Protein AF-A0A645J856-F1 (afdb_monomer)

Secondary structure (DSSP, 8-state):
--------------THHHHHHHHHHHHHHHHHHHHHHHHHHHHHHHHHHHHHHS-SSHHHHHHHHHHHHHHHHHHHHHHHHT-------

Radius of gyration: 25.19 Å; Cα contacts (8 Å, |Δi|>4): 27; chains: 1; bounding box: 71×43×54 Å

Foldseek 3Di:
DDDDDDPPPPPPPPPVVVVCVVVVVLVVCLVVLVVLLVVLVVVLVVLVVVLVVDDPDVSNVVSVVVNVVSVVVNVVSVCSNPPDDDDDD

Solvent-accessible surface area (backbone atoms only — not comparable to full-atom values): 5434 Å² total; per-residue (Å²): 140,83,92,79,90,77,87,77,82,74,72,77,76,64,72,62,62,62,50,51,50,52,50,50,52,56,57,64,43,44,64,57,42,52,53,49,45,52,49,44,53,49,52,45,51,55,49,53,59,51,43,69,77,41,66,102,47,72,69,32,52,52,47,51,53,51,47,53,54,46,51,52,53,42,53,53,43,51,47,63,75,65,55,76,85,80,79,86,130

Organism: NCBI:txid1076179

Nearest PDB structures (foldseek):
  4afl-assembly2_F  TM=8.122E-01  e=5.577E-01  Homo sapiens
  8ibh-assembly1_A-2  TM=8.971E-01  e=1.323E+00  Homo sapiens
  3a8p-assembly1_A  TM=9.451E-01  e=1.694E+00  Mus musculus
  1sg2-assembly1_A  TM=7.545E-01  e=7.594E-01  Escherichia coli
  2rkh-assembly1_A-2  TM=6.635E-01  e=2.776E+00  Paramagnetospirillum magnetotacticum MS-1

Structure (mmCIF, N/CA/C/O backbone):
data_AF-A0A645J856-F1
#
_entry.id   AF-A0A645J856-F1
#
loop_
_atom_site.group_PDB
_atom_site.id
_atom_site.type_symbol
_atom_site.label_atom_id
_atom_site.label_alt_id
_atom_site.label_comp_id
_atom_site.label_asym_id
_atom_site.label_entity_id
_atom_site.label_seq_id
_atom_site.pdbx_PDB_ins_code
_atom_site.Cartn_x
_atom_site.Cartn_y
_atom_site.Cartn_z
_atom_site.occupancy
_atom_site.B_iso_or_equiv
_atom_site.auth_seq_id
_atom_site.auth_comp_id
_atom_site.auth_asym_id
_atom_site.auth_atom_id
_atom_site.pdbx_PDB_model_num
ATOM 1 N N . MET A 1 1 ? 54.059 -38.791 -34.504 1.00 39.00 1 MET A N 1
ATOM 2 C CA . MET A 1 1 ? 53.894 -37.543 -33.722 1.00 39.00 1 MET A CA 1
ATOM 3 C C . MET A 1 1 ? 53.742 -36.409 -34.726 1.00 39.00 1 MET A C 1
ATOM 5 O O . MET A 1 1 ? 54.573 -36.349 -35.612 1.00 39.00 1 MET A O 1
ATOM 9 N N . GLY A 1 2 ? 52.731 -35.550 -34.743 1.00 40.81 2 GLY A N 1
ATOM 10 C CA . GLY A 1 2 ? 51.510 -35.435 -33.955 1.00 40.81 2 GLY A CA 1
ATOM 11 C C . GLY A 1 2 ? 50.510 -34.588 -34.757 1.00 40.81 2 GLY A C 1
ATOM 12 O O . GLY A 1 2 ? 50.907 -33.684 -35.488 1.00 40.81 2 GLY A O 1
ATOM 13 N N . LEU A 1 3 ? 49.229 -34.938 -34.654 1.00 46.88 3 LEU A N 1
ATOM 14 C CA . LEU A 1 3 ? 48.100 -34.129 -35.109 1.00 46.88 3 LEU A CA 1
ATOM 15 C C . LEU A 1 3 ? 47.777 -33.119 -34.005 1.00 46.88 3 LEU A C 1
ATOM 17 O O . LEU A 1 3 ? 47.601 -33.529 -32.860 1.00 46.88 3 LEU A O 1
ATOM 21 N N . ALA A 1 4 ? 47.652 -31.840 -34.344 1.00 44.16 4 ALA A N 1
ATOM 22 C CA . ALA A 1 4 ? 46.948 -30.871 -33.508 1.00 44.16 4 ALA A CA 1
ATOM 23 C C . ALA A 1 4 ? 46.371 -29.759 -34.393 1.00 44.16 4 ALA A C 1
ATOM 25 O O . ALA A 1 4 ? 46.981 -28.719 -34.625 1.00 44.16 4 ALA A O 1
ATOM 26 N N . SER A 1 5 ? 45.183 -30.051 -34.918 1.00 51.69 5 SER A N 1
ATOM 27 C CA . SER A 1 5 ? 44.165 -29.061 -35.257 1.00 51.69 5 SER A CA 1
ATOM 28 C C . SER A 1 5 ? 43.680 -28.415 -33.966 1.00 51.69 5 SER A C 1
ATOM 30 O O . SER A 1 5 ? 43.293 -29.169 -33.083 1.00 51.69 5 SER A O 1
ATOM 32 N N . LEU A 1 6 ? 43.673 -27.084 -33.874 1.00 44.44 6 LEU A N 1
ATOM 33 C CA . LEU A 1 6 ? 42.736 -26.308 -33.052 1.00 44.44 6 LEU A CA 1
ATOM 34 C C . LEU A 1 6 ? 42.649 -24.886 -33.632 1.00 44.44 6 LEU A C 1
ATOM 36 O O . LEU A 1 6 ? 43.352 -23.969 -33.212 1.00 44.44 6 LEU A O 1
ATOM 40 N N . VAL A 1 7 ? 41.781 -24.719 -34.632 1.00 47.88 7 VAL A N 1
ATOM 41 C CA . VAL A 1 7 ? 41.136 -23.427 -34.890 1.00 47.88 7 VAL A CA 1
ATOM 42 C C . VAL A 1 7 ? 40.168 -23.235 -33.729 1.00 47.88 7 VAL A C 1
ATOM 44 O O . VAL A 1 7 ? 39.122 -23.874 -33.679 1.00 47.88 7 VAL A O 1
ATOM 47 N N . SER A 1 8 ? 40.562 -22.440 -32.736 1.00 44.28 8 SER A N 1
ATOM 48 C CA . SER A 1 8 ? 39.621 -21.982 -31.720 1.00 44.28 8 SER A CA 1
ATOM 49 C C . SER A 1 8 ? 38.742 -20.915 -32.354 1.00 44.28 8 SER A C 1
ATOM 51 O O . SER A 1 8 ? 39.150 -19.759 -32.482 1.00 44.28 8 SER A O 1
ATOM 53 N N . ASP A 1 9 ? 37.539 -21.329 -32.740 1.00 47.84 9 ASP A N 1
ATOM 54 C CA . ASP A 1 9 ? 36.384 -20.463 -32.932 1.00 47.84 9 ASP A CA 1
ATOM 55 C C . ASP A 1 9 ? 36.108 -19.719 -31.622 1.00 47.84 9 ASP A C 1
ATOM 57 O O . ASP A 1 9 ? 35.313 -20.145 -30.784 1.00 47.84 9 ASP A O 1
ATOM 61 N N . ASN A 1 10 ? 36.787 -18.593 -31.414 1.00 45.38 10 ASN A N 1
ATOM 62 C CA . ASN A 1 10 ? 36.376 -17.645 -30.396 1.00 45.38 10 ASN A CA 1
ATOM 63 C C . ASN A 1 10 ? 35.186 -16.877 -30.976 1.00 45.38 10 ASN A C 1
ATOM 65 O O . ASN A 1 10 ? 35.339 -15.795 -31.545 1.00 45.38 10 ASN A O 1
ATOM 69 N N . SER A 1 11 ? 34.004 -17.496 -30.899 1.00 47.91 11 SER A N 1
ATOM 70 C CA . SER A 1 11 ? 32.735 -16.799 -31.079 1.00 47.91 11 SER A CA 1
ATOM 71 C C . SER A 1 11 ? 32.728 -15.641 -30.093 1.00 47.91 11 SER A C 1
ATOM 73 O O . SER A 1 11 ? 32.597 -15.837 -28.886 1.00 47.91 11 SER A O 1
ATOM 75 N N . LEU A 1 12 ? 32.937 -14.433 -30.612 1.00 47.53 12 LEU A N 1
ATOM 76 C CA . LEU A 1 12 ? 32.660 -13.198 -29.902 1.00 47.53 12 LEU A CA 1
ATOM 77 C C . LEU A 1 12 ? 31.159 -13.208 -29.606 1.00 47.53 12 LEU A C 1
ATOM 79 O O . LEU A 1 12 ? 30.345 -12.823 -30.442 1.00 47.53 12 LEU A O 1
ATOM 83 N N . GLN A 1 13 ? 30.807 -13.743 -28.438 1.00 44.72 13 GLN A N 1
ATOM 84 C CA . GLN A 1 13 ? 29.486 -13.645 -27.846 1.00 44.72 13 GLN A CA 1
ATOM 85 C C . GLN A 1 13 ? 29.174 -12.146 -27.766 1.00 44.72 13 GLN A C 1
ATOM 87 O O . GLN A 1 13 ? 29.796 -11.419 -26.990 1.00 44.72 13 GLN A O 1
ATOM 92 N N . SER A 1 14 ? 28.303 -11.666 -28.655 1.00 46.88 14 SER A N 1
ATOM 93 C CA . SER A 1 14 ? 27.892 -10.265 -28.668 1.00 46.88 14 SER A CA 1
ATOM 94 C C . SER A 1 14 ? 27.192 -9.958 -27.337 1.00 46.88 14 SER A C 1
ATOM 96 O O . SER A 1 14 ? 26.208 -10.633 -27.024 1.00 46.88 14 SER A O 1
ATOM 98 N N . PRO A 1 15 ? 27.650 -8.965 -26.551 1.00 50.75 15 PRO A N 1
ATOM 99 C CA . PRO A 1 15 ? 26.974 -8.549 -25.319 1.00 50.75 15 PRO A CA 1
ATOM 100 C C . PRO A 1 15 ? 25.584 -7.936 -25.580 1.00 50.75 15 PRO A C 1
ATOM 102 O O . PRO A 1 15 ? 24.830 -7.698 -24.643 1.00 50.75 15 PRO A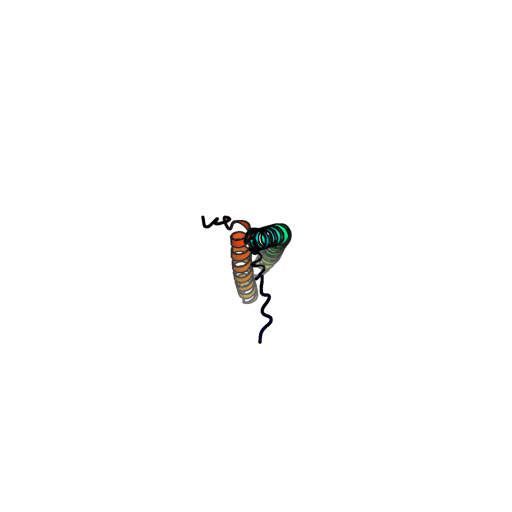 O 1
ATOM 105 N N . GLU A 1 16 ? 25.210 -7.712 -26.844 1.00 49.31 16 GLU A N 1
ATOM 106 C CA . GLU A 1 16 ? 23.914 -7.140 -27.224 1.00 49.31 16 GLU A CA 1
ATOM 107 C C . GLU A 1 16 ? 22.723 -8.076 -26.945 1.00 49.31 16 GLU A C 1
ATOM 109 O O . GLU A 1 16 ? 21.605 -7.597 -26.752 1.00 49.31 16 GLU A O 1
ATOM 114 N N . ALA A 1 17 ? 22.937 -9.399 -26.905 1.00 50.62 17 ALA A N 1
ATOM 115 C CA . ALA A 1 17 ? 21.853 -10.361 -26.681 1.00 50.62 17 ALA A CA 1
ATOM 116 C C . ALA A 1 17 ? 21.334 -10.333 -25.231 1.00 50.62 17 ALA A C 1
ATOM 118 O O . ALA A 1 17 ? 20.125 -10.386 -25.010 1.00 50.62 17 ALA A O 1
ATOM 119 N N . ASP A 1 18 ? 22.231 -10.166 -24.255 1.00 52.62 18 ASP A N 1
ATOM 120 C CA . ASP A 1 18 ? 21.869 -10.125 -22.834 1.00 52.62 18 ASP A CA 1
ATOM 121 C C . ASP A 1 18 ? 21.200 -8.792 -22.450 1.00 52.62 18 ASP A C 1
ATOM 123 O O . ASP A 1 18 ? 20.296 -8.758 -21.613 1.00 52.62 18 ASP A O 1
ATOM 127 N N . GLU A 1 19 ? 21.577 -7.680 -23.090 1.00 49.41 19 GLU A N 1
ATOM 128 C CA . GLU A 1 19 ? 20.947 -6.378 -22.837 1.00 49.41 19 GLU A CA 1
ATOM 129 C C . GLU A 1 19 ? 19.528 -6.289 -23.408 1.00 49.41 19 GLU A C 1
ATOM 131 O O . GLU A 1 19 ? 18.629 -5.751 -22.753 1.00 49.41 19 GLU A O 1
ATOM 136 N N . ALA A 1 20 ? 19.294 -6.855 -24.596 1.00 51.72 20 ALA A N 1
ATOM 137 C CA . ALA A 1 20 ? 17.965 -6.915 -25.195 1.00 51.72 20 ALA A CA 1
ATOM 138 C C . ALA A 1 20 ? 16.998 -7.761 -24.353 1.00 51.72 20 ALA A C 1
ATOM 140 O O . ALA A 1 20 ? 15.844 -7.365 -24.191 1.00 51.72 20 ALA A O 1
ATOM 141 N N . ASP A 1 21 ? 17.465 -8.861 -23.756 1.00 51.03 21 ASP A N 1
ATOM 142 C CA . ASP A 1 21 ? 16.657 -9.695 -22.862 1.00 51.03 21 ASP A CA 1
ATOM 143 C C . ASP A 1 21 ? 16.370 -9.007 -21.523 1.00 51.03 21 ASP A C 1
ATOM 145 O O . ASP A 1 21 ? 15.246 -9.084 -21.024 1.00 51.03 21 ASP A O 1
ATOM 149 N N . ILE A 1 22 ? 17.315 -8.248 -20.959 1.00 52.31 22 ILE A N 1
ATOM 150 C CA . ILE A 1 22 ? 17.072 -7.455 -19.743 1.00 52.31 22 ILE A CA 1
ATOM 151 C C . ILE A 1 22 ? 16.077 -6.322 -20.028 1.00 52.31 22 ILE A C 1
ATOM 153 O O . ILE A 1 22 ? 15.135 -6.121 -19.259 1.00 52.31 22 ILE A O 1
ATOM 157 N N . ILE A 1 23 ? 16.225 -5.607 -21.145 1.00 52.97 23 ILE A N 1
ATOM 158 C CA . ILE A 1 23 ? 15.300 -4.538 -21.547 1.00 52.97 23 ILE A CA 1
ATOM 159 C C . ILE A 1 23 ? 13.919 -5.120 -21.879 1.00 52.97 23 ILE A C 1
ATOM 161 O O . ILE A 1 23 ? 12.910 -4.567 -21.441 1.00 52.97 23 ILE A O 1
ATOM 165 N N . SER A 1 24 ? 13.856 -6.255 -22.579 1.00 52.06 24 SER A N 1
ATOM 166 C CA . SER A 1 24 ? 12.617 -6.973 -22.902 1.00 52.06 24 SER A CA 1
ATOM 167 C C . SER A 1 24 ? 11.915 -7.483 -21.639 1.00 52.06 24 SER A C 1
ATOM 169 O O . SER A 1 24 ? 10.705 -7.300 -21.490 1.00 52.06 24 SER A O 1
ATOM 171 N N . THR A 1 25 ? 12.658 -8.009 -20.660 1.00 53.69 25 THR A N 1
ATOM 172 C CA . THR A 1 25 ? 12.131 -8.435 -19.348 1.00 53.69 25 THR A CA 1
ATOM 173 C C . THR 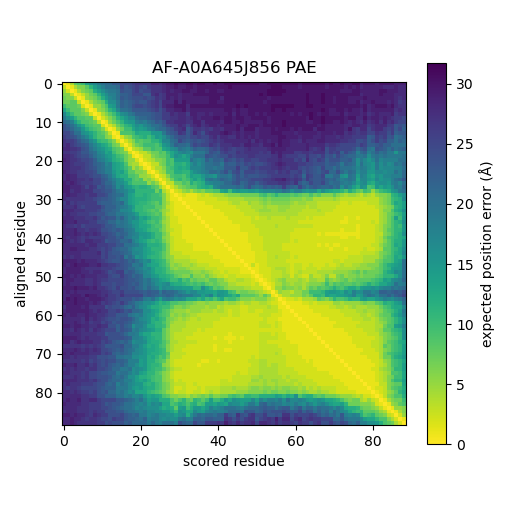A 1 25 ? 11.621 -7.236 -18.533 1.00 53.69 25 THR A C 1
ATOM 175 O O . THR A 1 25 ? 10.514 -7.260 -17.997 1.00 53.69 25 THR A O 1
ATOM 178 N N . MET A 1 26 ? 12.357 -6.118 -18.513 1.00 50.59 26 MET A N 1
ATOM 179 C CA . MET A 1 26 ? 11.930 -4.890 -17.825 1.00 50.59 26 MET A CA 1
ATOM 180 C C . MET A 1 26 ? 10.723 -4.207 -18.496 1.00 50.59 26 MET A C 1
ATOM 182 O O . MET A 1 26 ? 9.882 -3.618 -17.810 1.00 50.59 26 MET A O 1
ATOM 186 N N . GLN A 1 27 ? 10.604 -4.280 -19.826 1.00 54.16 27 GLN A N 1
ATOM 187 C CA . GLN A 1 27 ? 9.455 -3.764 -20.577 1.00 54.16 27 GLN A CA 1
ATOM 188 C C . GLN A 1 27 ? 8.221 -4.671 -20.454 1.00 54.16 27 GLN A C 1
ATOM 190 O O . GLN A 1 27 ? 7.104 -4.158 -20.346 1.00 54.16 27 GLN A O 1
ATOM 195 N N . SER A 1 28 ? 8.405 -5.993 -20.409 1.00 58.34 28 SER A N 1
ATOM 196 C CA . SER A 1 28 ? 7.315 -6.967 -20.242 1.00 58.34 28 S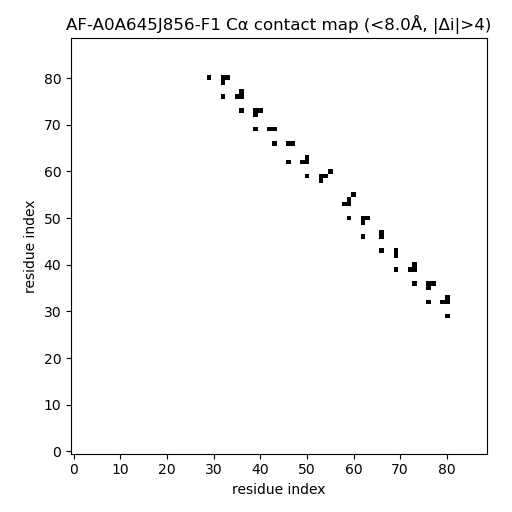ER A CA 1
ATOM 197 C C . SER A 1 28 ? 6.749 -7.008 -18.819 1.00 58.34 28 SER A C 1
ATOM 199 O O . SER A 1 28 ? 5.553 -7.261 -18.645 1.00 58.34 28 SER A O 1
ATOM 201 N N . ASP A 1 29 ? 7.534 -6.640 -17.805 1.00 71.81 29 ASP A N 1
ATOM 202 C CA . ASP A 1 29 ? 7.038 -6.505 -16.432 1.00 71.81 29 ASP A CA 1
ATOM 203 C C . ASP A 1 29 ? 6.296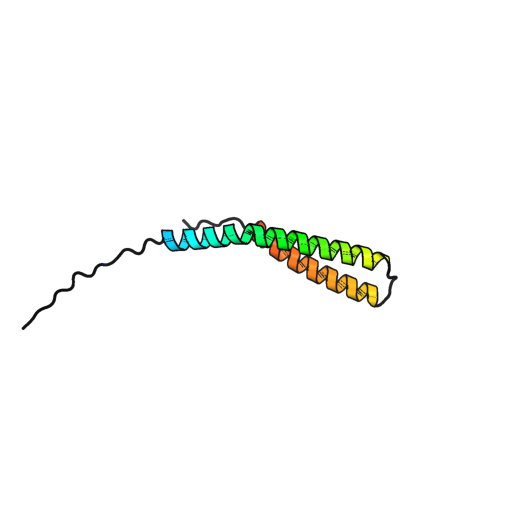 -5.188 -16.169 1.00 71.81 29 ASP A C 1
ATOM 205 O O . ASP A 1 29 ? 5.486 -5.109 -15.243 1.00 71.81 29 ASP A O 1
ATOM 209 N N . ARG A 1 30 ? 6.476 -4.153 -16.998 1.00 81.25 30 ARG A N 1
ATOM 210 C CA . ARG A 1 30 ? 5.782 -2.863 -16.837 1.00 81.25 30 ARG A CA 1
ATOM 211 C C . ARG A 1 30 ? 4.246 -2.982 -16.763 1.00 81.25 30 ARG A C 1
ATOM 213 O O . ARG A 1 30 ? 3.683 -2.432 -15.813 1.00 81.25 30 ARG A O 1
ATOM 220 N N . PRO A 1 31 ? 3.536 -3.686 -17.672 1.00 85.94 31 PRO A N 1
ATOM 221 C CA . PRO A 1 31 ? 2.085 -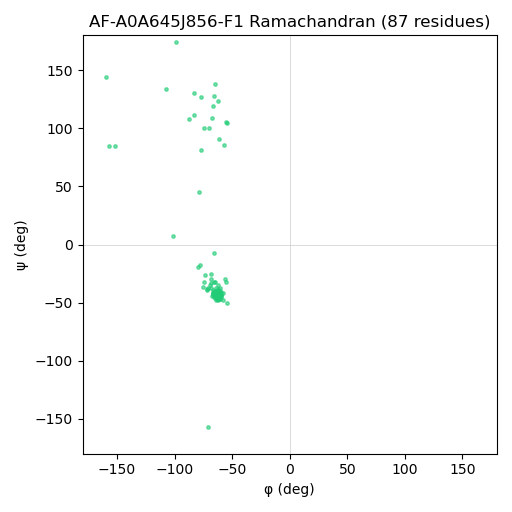3.869 -17.555 1.00 85.94 31 PRO A CA 1
ATOM 222 C C . PRO A 1 31 ? 1.682 -4.645 -16.293 1.00 85.94 31 PRO A C 1
ATOM 224 O O . PRO A 1 31 ? 0.670 -4.320 -15.671 1.00 85.94 31 PRO A O 1
ATOM 227 N N . ARG A 1 32 ? 2.492 -5.619 -15.855 1.00 87.81 32 ARG A N 1
ATOM 228 C CA . ARG A 1 32 ? 2.261 -6.352 -14.599 1.00 87.81 32 ARG A CA 1
ATOM 229 C C . ARG A 1 32 ? 2.413 -5.444 -13.380 1.00 87.81 32 ARG A C 1
ATOM 231 O O . ARG A 1 32 ? 1.592 -5.497 -12.466 1.00 87.81 32 ARG A O 1
ATOM 238 N N . LEU A 1 33 ? 3.425 -4.580 -13.381 1.00 88.69 33 LEU A N 1
ATOM 239 C CA . LEU A 1 33 ? 3.661 -3.592 -12.331 1.00 88.69 33 LEU A CA 1
ATOM 240 C C . LEU A 1 33 ? 2.556 -2.531 -12.286 1.00 88.69 33 LEU A C 1
ATOM 242 O O . LEU A 1 33 ? 2.106 -2.190 -11.196 1.00 88.69 33 LEU A O 1
ATOM 246 N N . MET A 1 34 ? 2.050 -2.071 -13.434 1.00 89.31 34 MET A N 1
ATOM 247 C CA . MET A 1 34 ? 0.895 -1.162 -13.490 1.00 89.31 34 MET A CA 1
ATOM 248 C C . MET A 1 34 ? -0.380 -1.812 -12.944 1.00 89.31 34 MET A C 1
ATOM 250 O O . MET A 1 34 ? -1.081 -1.204 -12.136 1.00 89.31 34 MET A O 1
ATOM 254 N N . ALA A 1 35 ? -0.668 -3.061 -13.324 1.00 91.56 35 ALA A N 1
ATOM 255 C CA . ALA A 1 35 ? -1.802 -3.803 -12.773 1.00 91.56 35 ALA A CA 1
ATOM 256 C C . ALA A 1 35 ? -1.676 -3.962 -11.247 1.00 91.56 35 ALA A C 1
ATOM 258 O O . ALA A 1 35 ? -2.641 -3.760 -10.508 1.00 91.56 35 ALA A O 1
ATOM 259 N N . ARG A 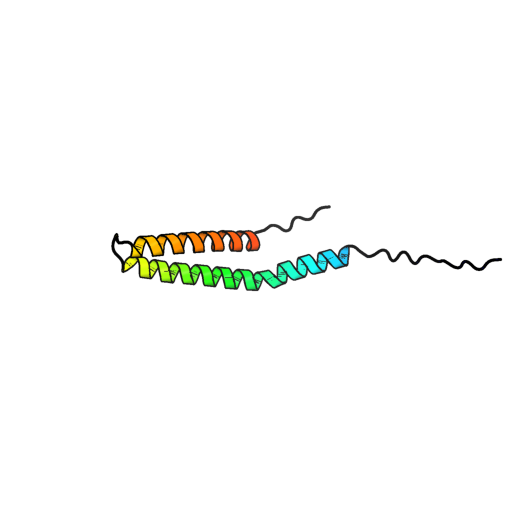1 36 ? -0.461 -4.244 -10.757 1.00 91.88 36 ARG A N 1
ATOM 260 C CA . ARG A 1 36 ? -0.170 -4.327 -9.322 1.00 91.88 36 ARG A CA 1
ATOM 261 C C . ARG A 1 36 ? -0.335 -2.981 -8.613 1.00 91.88 36 ARG A C 1
ATOM 263 O O . ARG A 1 36 ? -0.874 -2.951 -7.511 1.00 91.88 36 ARG A O 1
ATOM 270 N N . GLU A 1 37 ? 0.086 -1.877 -9.226 1.00 93.38 37 GLU A N 1
ATOM 271 C CA . GLU A 1 37 ? -0.116 -0.522 -8.699 1.00 93.38 37 GLU A CA 1
ATOM 272 C C . GLU A 1 37 ? -1.612 -0.206 -8.542 1.00 93.38 37 GLU A C 1
ATOM 274 O O . GLU A 1 37 ? -2.048 0.243 -7.479 1.00 93.38 37 GLU A O 1
ATOM 279 N N . GLN A 1 38 ? -2.415 -0.509 -9.567 1.00 94.69 38 GLN A N 1
ATOM 280 C CA . GLN A 1 38 ? -3.866 -0.311 -9.542 1.00 94.69 38 GLN A CA 1
ATOM 281 C C . GLN A 1 38 ? -4.554 -1.157 -8.465 1.00 94.69 38 GLN A C 1
ATOM 283 O O . GLN A 1 38 ? -5.418 -0.645 -7.746 1.00 94.69 38 GLN A O 1
ATOM 288 N N . GLU A 1 39 ? -4.152 -2.421 -8.315 1.00 95.81 39 GLU A N 1
ATOM 289 C CA . GLU A 1 39 ? -4.674 -3.317 -7.282 1.00 95.81 39 GLU A CA 1
ATOM 290 C C . GLU A 1 39 ? -4.347 -2.797 -5.875 1.00 95.81 39 GLU A C 1
ATOM 292 O O . GLU A 1 39 ? -5.236 -2.676 -5.031 1.00 95.81 39 GLU A O 1
ATOM 297 N N . LEU A 1 40 ? -3.099 -2.385 -5.629 1.00 95.50 40 LEU A N 1
ATOM 298 C CA . LEU A 1 40 ? -2.693 -1.802 -4.346 1.00 95.50 40 LEU A CA 1
ATOM 299 C C . LEU A 1 40 ? -3.493 -0.534 -4.024 1.00 95.50 40 LEU A C 1
ATOM 301 O O . LEU A 1 40 ? -3.993 -0.373 -2.907 1.00 95.50 40 LEU A O 1
ATOM 305 N N . GLN A 1 41 ? -3.687 0.348 -5.008 1.00 95.44 41 GLN A N 1
ATOM 306 C CA . GLN A 1 41 ? -4.532 1.529 -4.840 1.00 95.44 41 GLN A CA 1
ATOM 307 C C . GLN A 1 41 ? -5.996 1.159 -4.553 1.00 95.44 41 GLN A C 1
ATOM 309 O O . GLN A 1 41 ? -6.645 1.809 -3.728 1.00 95.44 41 GLN A O 1
ATOM 314 N N . HIS A 1 42 ? -6.531 0.117 -5.197 1.00 96.62 42 HIS A N 1
ATOM 315 C CA . HIS A 1 42 ? -7.883 -0.377 -4.935 1.00 96.62 42 HIS A CA 1
ATOM 316 C C . HIS A 1 42 ? -8.023 -0.907 -3.501 1.00 96.62 42 HIS A C 1
ATOM 318 O O . HIS A 1 42 ? -8.947 -0.507 -2.785 1.00 96.62 42 HIS A O 1
ATOM 324 N N . GLN A 1 43 ? -7.080 -1.733 -3.044 1.00 95.62 43 GLN A N 1
ATOM 325 C CA . GLN A 1 43 ? -7.053 -2.253 -1.675 1.00 95.62 43 GLN A CA 1
ATOM 326 C C . GLN A 1 43 ? -6.975 -1.126 -0.643 1.00 95.62 43 GLN A C 1
ATOM 328 O O . GLN A 1 43 ? -7.722 -1.131 0.339 1.00 95.62 43 GLN A O 1
ATOM 333 N N . MET A 1 44 ? -6.147 -0.107 -0.895 1.00 95.38 44 MET A N 1
ATOM 334 C CA . MET A 1 44 ? -6.059 1.075 -0.038 1.00 95.38 44 MET A CA 1
ATOM 335 C C . MET A 1 44 ? -7.378 1.850 0.036 1.00 95.38 44 MET A C 1
ATOM 337 O O . MET A 1 44 ? -7.769 2.258 1.130 1.00 95.38 44 MET A O 1
ATOM 341 N N . ARG A 1 45 ? -8.092 2.038 -1.086 1.00 94.62 45 ARG A N 1
ATOM 342 C CA . ARG A 1 45 ? -9.420 2.681 -1.084 1.00 94.62 45 ARG A CA 1
ATOM 343 C C . ARG A 1 45 ? -10.418 1.876 -0.255 1.00 94.62 45 ARG A C 1
ATOM 345 O O . ARG A 1 45 ? -11.074 2.440 0.616 1.00 94.62 45 ARG A O 1
ATOM 352 N N . LYS A 1 46 ? -10.470 0.556 -0.457 1.00 93.88 46 LYS A N 1
ATOM 353 C CA . LYS A 1 46 ? -11.357 -0.355 0.283 1.00 93.88 46 LYS A CA 1
ATOM 354 C C . LYS A 1 46 ? -11.094 -0.316 1.791 1.00 93.88 46 LYS A C 1
ATOM 356 O O . LYS A 1 46 ? -12.034 -0.215 2.579 1.00 93.88 46 LYS A O 1
ATOM 361 N N . LEU A 1 47 ? -9.826 -0.358 2.201 1.00 92.50 47 LEU A N 1
ATOM 362 C CA . LEU A 1 47 ? -9.431 -0.236 3.608 1.00 92.50 47 LEU A CA 1
ATOM 363 C C . LEU A 1 47 ? -9.693 1.163 4.166 1.00 92.50 47 LEU A C 1
ATOM 365 O O . LEU A 1 47 ? -10.140 1.286 5.302 1.00 92.50 47 LEU A O 1
ATOM 369 N N . GLY A 1 48 ? -9.484 2.214 3.372 1.00 89.62 48 GLY A N 1
ATOM 370 C CA . GLY A 1 48 ? -9.814 3.590 3.739 1.00 89.62 48 GLY A CA 1
ATOM 371 C C . GLY A 1 48 ? -11.304 3.778 4.033 1.00 89.62 48 GLY A C 1
ATOM 372 O O . GLY A 1 48 ? -11.647 4.367 5.058 1.00 89.62 48 GLY A O 1
ATOM 373 N N . SER A 1 49 ? -12.180 3.213 3.197 1.00 89.69 49 SER A N 1
ATOM 374 C CA . SER A 1 49 ? -13.631 3.201 3.427 1.00 89.69 49 SER A CA 1
ATOM 375 C C . SER A 1 49 ? -14.004 2.409 4.679 1.00 89.69 49 SER A C 1
ATOM 377 O O . SER A 1 49 ? -14.809 2.876 5.477 1.00 89.69 49 SER A O 1
ATOM 379 N N . LYS A 1 50 ? -13.377 1.247 4.910 1.00 87.56 50 LYS A N 1
ATOM 380 C CA . LYS A 1 50 ? -13.577 0.481 6.150 1.00 87.56 50 LYS A CA 1
ATOM 381 C C . LYS A 1 50 ? -13.126 1.262 7.381 1.00 87.56 50 L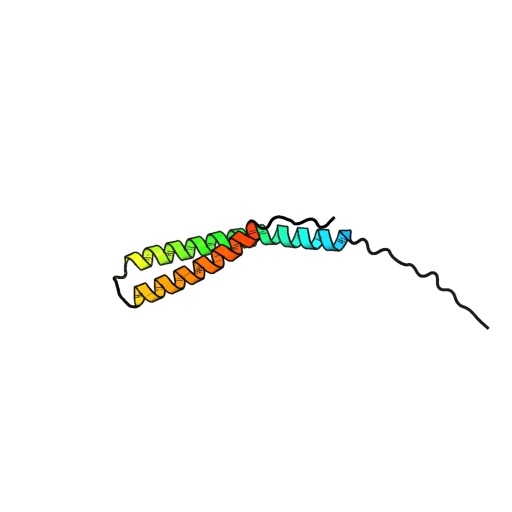YS A C 1
ATOM 383 O O . LYS A 1 50 ? -13.849 1.286 8.364 1.00 87.56 50 LYS A O 1
ATOM 388 N N . ARG A 1 51 ? -11.983 1.956 7.321 1.00 86.38 51 ARG A N 1
ATOM 389 C CA . ARG A 1 51 ? -11.457 2.780 8.424 1.00 86.38 51 ARG A CA 1
ATOM 390 C C . ARG A 1 51 ? -12.464 3.824 8.904 1.00 86.38 51 ARG A C 1
ATOM 392 O O . ARG A 1 51 ? -12.437 4.173 10.074 1.00 86.38 51 ARG A O 1
ATOM 399 N N . PHE A 1 52 ? -13.304 4.341 8.008 1.00 81.56 52 PHE A N 1
ATOM 400 C CA . PHE A 1 52 ? -14.348 5.305 8.354 1.00 81.56 52 PHE A CA 1
ATOM 401 C C . PHE A 1 52 ? -15.461 4.691 9.220 1.00 81.56 52 PHE A 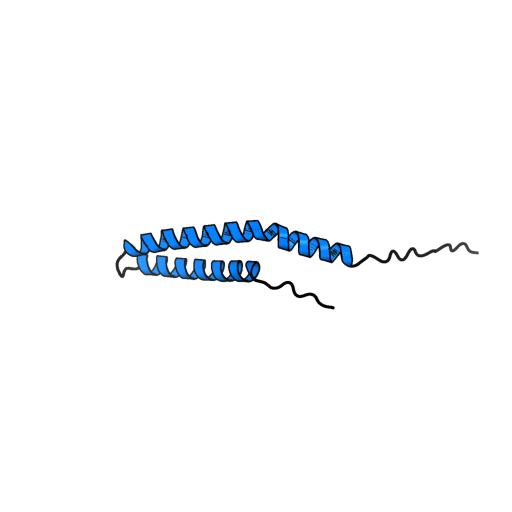C 1
ATOM 403 O O . PHE A 1 52 ? -16.039 5.389 10.043 1.00 81.56 52 PHE A O 1
ATOM 410 N N . LEU A 1 53 ? -15.729 3.391 9.070 1.00 84.56 53 LEU A N 1
ATOM 411 C CA . LEU A 1 53 ? -16.765 2.676 9.821 1.00 84.56 53 LEU A CA 1
ATOM 412 C C . LEU A 1 53 ? -16.341 2.331 11.257 1.00 84.56 53 LEU A C 1
ATOM 414 O O . LEU A 1 53 ? -17.196 2.030 12.084 1.00 84.56 53 LEU A O 1
ATOM 418 N N . PHE A 1 54 ? -15.040 2.372 11.563 1.00 81.94 54 PHE A N 1
ATOM 419 C CA . PHE A 1 54 ? -14.505 2.032 12.882 1.00 81.94 54 PHE A CA 1
ATOM 420 C C . PHE A 1 54 ? -14.044 3.289 13.638 1.00 81.94 54 PHE A C 1
ATOM 422 O O . PHE A 1 54 ? -13.332 4.136 13.094 1.00 81.94 54 PHE A O 1
ATOM 429 N N . GLY A 1 55 ? -14.432 3.395 14.915 1.00 76.88 55 GLY A N 1
ATOM 430 C CA . GLY A 1 55 ? -14.005 4.459 15.834 1.00 76.88 55 GLY A CA 1
ATOM 431 C C . GLY A 1 55 ? -12.530 4.349 16.255 1.00 76.88 55 GLY A C 1
ATOM 432 O O . GLY A 1 55 ? -11.716 3.724 15.581 1.00 76.88 55 GLY A O 1
ATOM 433 N N . GLN A 1 56 ? -12.143 4.936 17.392 1.00 81.00 56 GLN A N 1
ATOM 434 C CA . GLN A 1 56 ? -10.762 4.861 17.914 1.00 81.00 56 GLN A CA 1
ATOM 435 C C . GLN A 1 56 ? -10.447 3.522 18.620 1.00 81.00 56 GLN A C 1
ATOM 437 O O . GLN A 1 56 ? -9.877 3.503 19.705 1.00 81.00 56 GLN A O 1
ATOM 442 N N . GLY A 1 57 ? -10.847 2.404 18.011 1.00 87.94 57 GLY A N 1
ATOM 443 C CA . GLY A 1 57 ? -10.666 1.051 18.539 1.00 87.94 57 GLY A CA 1
ATOM 444 C C . GLY A 1 57 ? -9.463 0.299 17.949 1.00 87.94 57 GLY A C 1
ATOM 445 O O . GLY A 1 57 ? -8.820 0.780 17.004 1.00 87.94 57 GLY A O 1
ATOM 446 N N . PRO A 1 58 ? -9.162 -0.902 18.473 1.00 90.62 58 PRO A N 1
ATOM 447 C CA . PRO A 1 58 ? -8.110 -1.778 17.950 1.00 90.62 58 PRO A CA 1
ATOM 448 C C . PRO A 1 58 ? -8.300 -2.123 16.463 1.00 90.62 58 PRO A C 1
ATOM 450 O O . PRO A 1 58 ? -7.316 -2.259 15.736 1.00 90.62 58 PRO A O 1
ATOM 453 N N . GLU A 1 59 ? -9.538 -2.159 15.970 1.00 91.12 59 GLU A N 1
ATOM 454 C CA . GLU A 1 59 ? -9.873 -2.383 14.558 1.00 91.12 59 GLU A CA 1
ATOM 455 C C . GLU A 1 59 ? -9.285 -1.281 13.667 1.00 91.12 59 GLU A C 1
ATOM 457 O O . GLU A 1 59 ? -8.718 -1.545 12.605 1.00 91.12 59 GLU A O 1
ATOM 462 N N . ARG A 1 60 ? -9.340 -0.021 14.118 1.00 90.69 60 ARG A N 1
ATOM 463 C CA . ARG A 1 60 ? -8.755 1.110 13.385 1.00 90.69 60 ARG A CA 1
ATOM 464 C C . ARG A 1 60 ? -7.233 1.047 13.380 1.00 90.69 60 ARG A C 1
ATOM 466 O O . ARG A 1 60 ? -6.614 1.436 12.388 1.00 90.69 60 ARG A O 1
ATOM 473 N N . MET A 1 61 ? -6.626 0.560 14.462 1.00 93.00 61 MET A N 1
ATOM 474 C CA . MET A 1 61 ? -5.180 0.355 14.528 1.00 93.00 61 MET A CA 1
ATOM 475 C C . MET A 1 61 ? -4.732 -0.712 13.523 1.00 93.00 61 MET A C 1
ATOM 477 O O . MET A 1 61 ? -3.819 -0.444 12.745 1.00 93.00 61 MET A O 1
ATOM 481 N N . GLN A 1 62 ? -5.427 -1.852 13.455 1.00 92.88 62 GLN A N 1
ATOM 482 C CA . GLN A 1 62 ? -5.151 -2.908 12.472 1.00 92.88 62 GLN A CA 1
ATOM 483 C C . GLN A 1 62 ? -5.254 -2.385 11.034 1.00 92.88 62 GLN A C 1
ATOM 485 O O . GLN A 1 62 ? -4.322 -2.555 10.246 1.00 92.88 62 GLN A O 1
ATOM 490 N N . ILE A 1 63 ? -6.328 -1.653 10.716 1.00 93.75 63 ILE A N 1
ATOM 491 C CA . ILE A 1 63 ? -6.514 -1.052 9.387 1.00 93.75 63 ILE A CA 1
ATOM 492 C C . ILE A 1 63 ? -5.390 -0.060 9.057 1.00 93.75 63 ILE A C 1
ATOM 494 O O . ILE A 1 63 ? -4.905 -0.025 7.927 1.00 93.75 63 ILE A O 1
ATOM 498 N N . ASN A 1 64 ? -4.936 0.744 10.021 1.00 93.31 64 ASN A N 1
ATOM 499 C CA . ASN A 1 64 ? -3.815 1.659 9.800 1.00 93.31 64 ASN A CA 1
ATOM 500 C C . ASN A 1 64 ? -2.503 0.910 9.538 1.00 93.31 64 ASN A C 1
ATOM 502 O O . ASN A 1 64 ? -1.755 1.303 8.642 1.00 93.31 64 ASN A O 1
ATOM 506 N N . THR A 1 65 ? -2.238 -0.177 10.264 1.00 95.00 65 THR A N 1
ATOM 507 C CA . THR A 1 65 ? -1.067 -1.029 10.027 1.00 95.00 65 THR A CA 1
ATOM 508 C C . THR A 1 65 ? -1.103 -1.648 8.630 1.00 95.00 65 THR A C 1
ATOM 510 O O . THR A 1 65 ? -0.099 -1.612 7.918 1.00 95.00 65 THR A O 1
ATOM 513 N N . GLU A 1 66 ? -2.251 -2.167 8.195 1.00 95.25 66 GLU A N 1
ATOM 514 C CA . GLU A 1 66 ? -2.419 -2.696 6.836 1.00 95.25 66 GLU A CA 1
ATOM 515 C C . GLU A 1 66 ? -2.227 -1.611 5.770 1.00 95.25 66 GLU A C 1
ATOM 517 O O . GLU A 1 66 ? -1.493 -1.816 4.803 1.00 95.25 66 GLU A O 1
ATOM 522 N N . LEU A 1 67 ? -2.790 -0.416 5.975 1.00 95.31 67 LEU A N 1
ATOM 523 C CA . LEU A 1 67 ? -2.584 0.723 5.077 1.00 95.31 67 LEU A CA 1
ATOM 524 C C . LEU A 1 67 ? -1.108 1.132 4.974 1.00 95.31 67 LEU A C 1
ATOM 526 O O . LEU A 1 67 ? -0.660 1.505 3.890 1.00 95.31 67 LEU A O 1
ATOM 530 N N . MET A 1 68 ? -0.337 1.067 6.065 1.00 96.06 68 MET A N 1
ATOM 531 C CA . MET A 1 68 ? 1.107 1.331 6.022 1.00 96.06 68 MET A CA 1
ATOM 532 C C . MET A 1 68 ? 1.852 0.286 5.183 1.00 96.06 68 MET A C 1
ATOM 534 O O . MET A 1 68 ? 2.694 0.661 4.367 1.00 96.06 68 MET A O 1
ATOM 538 N N . LYS A 1 69 ? 1.504 -1.001 5.314 1.00 95.88 69 LYS A N 1
ATOM 539 C CA . LYS A 1 69 ? 2.088 -2.078 4.495 1.00 95.88 69 LYS A CA 1
ATOM 540 C C . LYS A 1 69 ? 1.796 -1.874 3.007 1.00 95.88 69 LYS A C 1
ATOM 542 O O . LYS A 1 69 ? 2.720 -1.911 2.196 1.00 95.88 69 LYS A O 1
ATOM 547 N N . LEU A 1 70 ? 0.543 -1.577 2.660 1.00 95.25 70 LEU A N 1
ATOM 548 C CA . LEU A 1 70 ? 0.142 -1.320 1.273 1.00 95.25 70 LEU A CA 1
ATOM 549 C C . LEU A 1 70 ? 0.852 -0.099 0.681 1.00 95.25 70 LEU A C 1
ATOM 551 O O . LEU A 1 70 ? 1.296 -0.146 -0.461 1.00 95.25 70 LEU A O 1
ATOM 555 N N . ARG A 1 71 ? 1.035 0.974 1.462 1.00 94.00 71 ARG A N 1
ATOM 556 C CA . ARG A 1 71 ? 1.810 2.152 1.032 1.00 94.00 71 ARG A CA 1
ATOM 557 C C . ARG A 1 71 ? 3.274 1.824 0.755 1.00 94.00 71 ARG A C 1
ATOM 559 O O . ARG A 1 71 ? 3.830 2.344 -0.207 1.00 94.00 71 ARG A O 1
ATOM 566 N N . SER A 1 72 ? 3.886 0.972 1.577 1.00 94.06 72 SER A N 1
ATOM 567 C CA . SER A 1 72 ? 5.263 0.515 1.363 1.00 94.06 72 SER A CA 1
ATOM 568 C C . SER A 1 72 ? 5.388 -0.253 0.046 1.00 94.06 72 SER A C 1
ATOM 570 O O . SER A 1 72 ? 6.253 0.058 -0.768 1.00 94.06 72 SER A O 1
ATOM 572 N N . GLN A 1 73 ? 4.475 -1.197 -0.198 1.00 92.12 73 GLN A N 1
ATOM 573 C CA . GLN A 1 73 ? 4.430 -1.972 -1.442 1.00 92.12 73 GLN A CA 1
ATOM 574 C C . GLN A 1 73 ? 4.171 -1.083 -2.662 1.00 92.12 73 GLN A C 1
ATOM 576 O O . GLN A 1 73 ? 4.820 -1.246 -3.691 1.00 92.12 73 GLN A O 1
ATOM 581 N N . LEU A 1 74 ? 3.263 -0.111 -2.540 1.00 92.38 74 LEU A N 1
ATOM 582 C CA . LEU A 1 74 ? 2.980 0.846 -3.606 1.00 92.38 74 LEU A CA 1
ATOM 583 C C . LEU A 1 74 ? 4.224 1.675 -3.935 1.00 92.38 74 LEU A C 1
ATOM 585 O O . LEU A 1 74 ? 4.567 1.816 -5.100 1.00 92.38 74 LEU A O 1
ATOM 589 N N . SER A 1 75 ? 4.942 2.157 -2.915 1.00 90.44 75 SER A N 1
ATOM 590 C CA . SER A 1 75 ? 6.190 2.902 -3.108 1.00 90.44 75 SER A CA 1
ATOM 591 C C . SER A 1 75 ? 7.237 2.089 -3.870 1.00 90.44 75 SER A C 1
ATOM 593 O O . SER A 1 75 ? 7.907 2.623 -4.751 1.00 90.44 75 SER A O 1
ATOM 595 N N . GLU A 1 76 ? 7.378 0.802 -3.558 1.00 89.19 76 GLU A N 1
ATOM 596 C CA . GLU A 1 76 ? 8.312 -0.090 -4.244 1.00 89.19 76 GLU A CA 1
ATOM 597 C C . GLU A 1 76 ? 7.924 -0.314 -5.712 1.00 89.19 76 GLU A C 1
ATOM 599 O O . GLU A 1 76 ? 8.766 -0.163 -6.597 1.00 89.19 76 GLU A O 1
ATOM 604 N N . VAL A 1 77 ? 6.642 -0.573 -5.986 1.00 88.44 77 VAL A N 1
ATOM 605 C CA . VAL A 1 77 ? 6.125 -0.728 -7.356 1.00 88.44 77 VAL A CA 1
ATOM 606 C C . VAL A 1 77 ? 6.293 0.564 -8.159 1.00 88.44 77 VAL A C 1
ATOM 608 O O . VAL A 1 77 ? 6.811 0.529 -9.274 1.00 88.44 77 VAL A O 1
ATOM 611 N N . SER A 1 78 ? 5.948 1.721 -7.591 1.00 86.94 78 SER A N 1
ATOM 612 C CA . SER A 1 78 ? 6.113 3.009 -8.270 1.00 86.94 78 SER A CA 1
ATOM 613 C C . SER A 1 78 ? 7.592 3.351 -8.512 1.00 86.94 78 SER A C 1
ATOM 615 O O . SER A 1 78 ? 7.914 3.966 -9.527 1.00 86.94 78 SER A O 1
ATOM 617 N N . LYS A 1 79 ? 8.522 2.933 -7.636 1.00 86.94 79 LYS A N 1
ATOM 618 C CA . LYS A 1 79 ? 9.974 3.062 -7.884 1.00 86.94 79 LYS A CA 1
ATOM 619 C C . LYS A 1 79 ? 10.424 2.208 -9.063 1.00 86.94 79 LYS A C 1
ATOM 621 O O . LYS A 1 79 ? 11.235 2.676 -9.852 1.00 86.94 79 LYS A O 1
ATOM 626 N N . GLN A 1 80 ? 9.907 0.987 -9.193 1.00 84.00 80 GLN A N 1
ATOM 627 C CA . GLN A 1 80 ? 10.214 0.113 -10.328 1.00 84.00 80 GLN A CA 1
ATOM 628 C C . GLN A 1 80 ? 9.647 0.683 -11.636 1.00 84.00 80 GLN A C 1
ATOM 630 O O . GLN A 1 80 ? 10.351 0.717 -12.641 1.00 84.00 80 GLN A O 1
ATOM 635 N N . LEU A 1 81 ? 8.422 1.221 -11.610 1.00 83.88 81 LEU A N 1
ATOM 636 C CA . LEU A 1 81 ? 7.788 1.866 -12.768 1.00 83.88 81 LEU A CA 1
ATOM 637 C C . LEU A 1 81 ? 8.500 3.149 -13.227 1.00 83.88 81 LEU A C 1
ATOM 639 O O . LEU A 1 81 ? 8.501 3.444 -14.426 1.00 83.88 81 LEU A O 1
ATOM 643 N N . ASN A 1 82 ? 9.093 3.897 -12.291 1.00 80.81 82 ASN A N 1
ATOM 644 C CA . ASN A 1 82 ? 9.790 5.162 -12.545 1.00 80.81 82 ASN A CA 1
ATOM 645 C C . ASN A 1 82 ? 11.320 5.026 -12.586 1.00 80.81 82 ASN A C 1
ATOM 647 O O . ASN A 1 82 ? 12.013 6.044 -12.629 1.00 80.81 82 ASN A O 1
ATOM 651 N N . ARG A 1 83 ? 11.875 3.806 -12.537 1.00 72.88 83 ARG A N 1
ATOM 652 C CA . ARG A 1 83 ? 13.329 3.614 -12.537 1.00 72.88 83 ARG A CA 1
ATOM 653 C C . ARG A 1 83 ? 13.894 4.066 -13.892 1.00 72.88 83 ARG A C 1
ATOM 655 O O . ARG A 1 83 ? 13.514 3.486 -14.909 1.00 72.88 83 ARG A O 1
ATOM 662 N N . PRO A 1 84 ? 14.787 5.074 -13.938 1.00 62.50 84 PRO A N 1
ATOM 663 C CA . PRO A 1 84 ? 15.426 5.461 -15.186 1.00 62.50 84 PRO A CA 1
ATOM 664 C C . PRO A 1 84 ? 16.312 4.314 -15.676 1.00 62.50 84 PRO A C 1
ATOM 666 O O . PRO A 1 84 ? 17.016 3.684 -14.882 1.00 62.50 84 PRO A O 1
ATOM 669 N N . VAL A 1 85 ? 16.274 4.041 -16.980 1.00 58.53 85 VAL A N 1
ATOM 670 C CA . VAL A 1 85 ? 17.202 3.102 -17.618 1.00 58.53 85 VAL A CA 1
ATOM 671 C C . VAL A 1 85 ? 18.588 3.742 -17.564 1.00 58.53 85 VAL A C 1
ATOM 673 O O . VAL A 1 85 ? 18.829 4.763 -18.208 1.00 58.53 85 VAL A O 1
ATOM 676 N N . VAL A 1 86 ? 19.474 3.198 -16.730 1.00 59.66 86 VAL A N 1
ATOM 677 C CA . VAL A 1 86 ? 20.864 3.653 -16.629 1.00 59.66 86 VAL A CA 1
ATOM 678 C C . VAL A 1 86 ? 21.665 2.891 -17.674 1.00 59.66 86 VAL A C 1
ATOM 680 O O . VAL A 1 86 ? 21.893 1.696 -17.521 1.00 59.66 86 VAL A O 1
ATOM 683 N N . TRP A 1 87 ? 22.069 3.586 -18.731 1.00 56.91 87 TRP A N 1
ATOM 684 C CA . TRP A 1 87 ? 22.999 3.070 -19.729 1.00 56.91 87 TRP A CA 1
ATOM 685 C C . TRP A 1 87 ? 24.417 3.281 -19.184 1.00 56.91 87 TRP A C 1
ATOM 687 O O . TRP A 1 87 ? 24.841 4.430 -19.032 1.00 56.91 87 TRP A O 1
ATOM 697 N N . TYR A 1 88 ? 25.135 2.211 -18.841 1.00 55.91 88 TYR A N 1
ATOM 698 C CA . TYR A 1 88 ? 26.587 2.307 -18.671 1.00 55.91 88 TYR A CA 1
ATOM 699 C C . TYR A 1 88 ? 27.209 2.330 -20.076 1.00 55.91 88 TYR A C 1
ATOM 701 O O . TYR A 1 88 ? 26.854 1.506 -20.911 1.00 55.91 88 TYR A O 1
ATOM 709 N N . LYS A 1 89 ? 28.041 3.342 -20.350 1.00 51.38 89 LYS A N 1
ATOM 710 C CA . LYS A 1 89 ? 28.789 3.500 -21.607 1.00 51.38 89 LYS A CA 1
ATOM 711 C C . LYS A 1 89 ? 30.111 2.755 -21.555 1.00 51.38 89 LYS A C 1
ATOM 713 O O . LYS A 1 89 ? 30.709 2.747 -20.454 1.00 51.38 89 LYS A O 1
#

pLDDT: mean 74.68, std 19.9, range [39.0, 96.62]

Sequence (89 aa):
MGLASLVSDNSLQSPE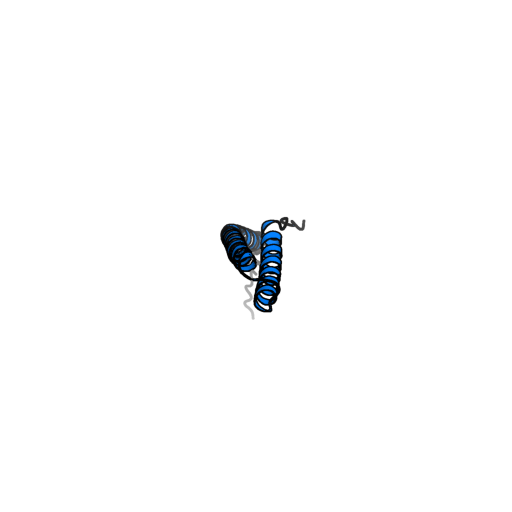ADEADIISTMQSDRPRLMAREQELQHQMRKLGSKRFLFGQGPERMQINTELMKLRSQLSEVSKQLNRPVVWYK

Mean predicted aligned error: 14.28 Å